Protein AF-A0A4P7WCA1-F1 (afdb_monomer)

Structure (mmCIF, N/CA/C/O backbone):
data_AF-A0A4P7WCA1-F1
#
_entry.id   AF-A0A4P7WCA1-F1
#
loop_
_atom_site.group_PDB
_atom_site.id
_atom_site.type_symbol
_atom_site.label_atom_id
_atom_site.label_alt_id
_atom_site.label_comp_id
_atom_site.label_asym_id
_atom_site.label_entity_id
_atom_site.label_seq_id
_atom_site.pdbx_PDB_ins_code
_atom_site.Cartn_x
_atom_site.Car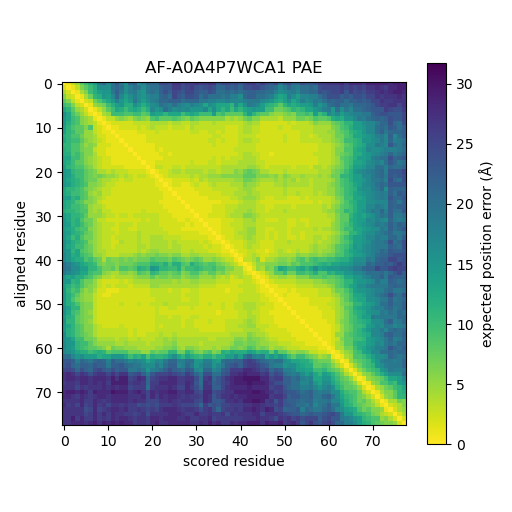tn_y
_atom_site.Cartn_z
_atom_site.occupancy
_atom_site.B_iso_or_equiv
_atom_site.auth_seq_id
_atom_site.auth_comp_id
_atom_site.auth_asym_id
_atom_site.auth_atom_id
_atom_site.pdbx_PDB_model_num
ATOM 1 N N . MET A 1 1 ? -16.709 6.730 -10.193 1.00 45.97 1 MET A N 1
ATOM 2 C CA . MET A 1 1 ? -15.274 6.828 -9.847 1.00 45.97 1 MET A CA 1
ATOM 3 C C . MET A 1 1 ? -15.045 8.179 -9.194 1.00 45.97 1 MET A C 1
ATOM 5 O O . MET A 1 1 ? -15.294 9.182 -9.844 1.00 45.97 1 MET A O 1
ATOM 9 N N . MET A 1 2 ? -14.667 8.224 -7.914 1.00 53.31 2 MET A N 1
ATOM 10 C CA . MET A 1 2 ? -14.266 9.484 -7.277 1.00 53.31 2 MET A CA 1
ATOM 11 C C . MET A 1 2 ? -12.806 9.759 -7.646 1.00 53.31 2 MET A C 1
ATOM 13 O O . MET A 1 2 ? -11.918 9.012 -7.250 1.00 53.31 2 MET A O 1
ATOM 17 N N . SER A 1 3 ? -12.587 10.788 -8.462 1.00 44.72 3 SER A N 1
ATOM 18 C CA . SER A 1 3 ? -11.265 11.326 -8.782 1.00 44.72 3 SER A CA 1
ATOM 19 C C . SER A 1 3 ? -10.902 12.345 -7.703 1.00 44.72 3 SER A C 1
ATOM 2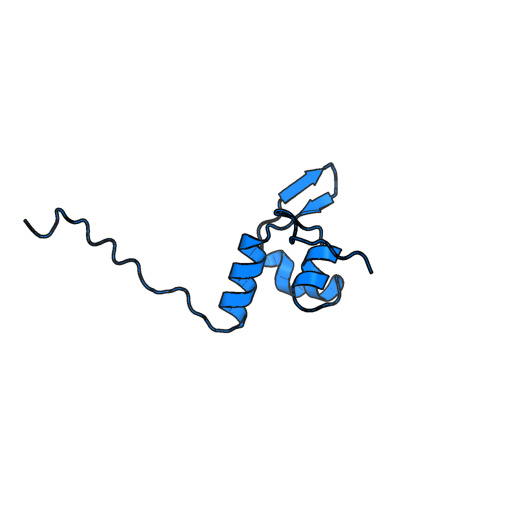1 O O . SER A 1 3 ? -11.613 13.335 -7.535 1.00 44.72 3 SER A O 1
ATOM 23 N N . PHE A 1 4 ? -9.840 12.086 -6.939 1.00 54.47 4 PHE A N 1
ATOM 24 C CA . PHE A 1 4 ? -9.262 13.078 -6.035 1.00 54.47 4 PHE A CA 1
ATOM 25 C C . PHE A 1 4 ? -8.156 13.813 -6.810 1.00 54.47 4 PHE A C 1
ATOM 27 O O . PHE A 1 4 ? -7.179 13.165 -7.186 1.00 54.47 4 PHE A O 1
ATOM 34 N N . PRO A 1 5 ? -8.289 15.129 -7.078 1.00 55.50 5 PRO A N 1
ATOM 35 C CA . PRO A 1 5 ? -7.353 15.882 -7.927 1.00 55.50 5 PRO A CA 1
ATOM 36 C C . PRO A 1 5 ? -5.931 15.920 -7.357 1.00 55.50 5 PRO A C 1
ATOM 38 O O . PRO A 1 5 ? -4.973 16.102 -8.100 1.00 55.50 5 PRO A O 1
ATOM 41 N N . PHE A 1 6 ? -5.795 15.679 -6.051 1.00 58.50 6 PHE A N 1
ATOM 42 C CA . PHE A 1 6 ? -4.535 15.373 -5.397 1.00 58.50 6 PHE A CA 1
ATOM 43 C C . PHE A 1 6 ? -4.754 14.192 -4.451 1.00 58.50 6 PHE A C 1
ATOM 45 O O . PHE A 1 6 ? -5.740 14.199 -3.703 1.00 58.50 6 PHE A O 1
ATOM 52 N N . PRO A 1 7 ? -3.872 13.179 -4.455 1.00 62.41 7 PRO A N 1
ATOM 53 C CA . PRO A 1 7 ? -3.911 12.136 -3.444 1.00 62.41 7 PRO A CA 1
ATOM 54 C C . PRO A 1 7 ? -3.850 12.786 -2.051 1.00 62.41 7 PRO A C 1
ATOM 56 O O . PRO A 1 7 ? -2.922 13.560 -1.794 1.00 62.41 7 PRO A O 1
ATOM 59 N N . PRO A 1 8 ? -4.823 12.521 -1.158 1.00 69.25 8 PRO A N 1
ATOM 60 C CA . PRO A 1 8 ? -4.800 13.088 0.181 1.00 69.25 8 PRO A CA 1
ATOM 61 C C . PRO A 1 8 ? -3.523 12.655 0.907 1.00 69.25 8 PRO A C 1
ATOM 63 O O . PRO A 1 8 ? -2.994 11.567 0.672 1.00 69.25 8 PRO A O 1
ATOM 66 N N . ALA A 1 9 ? -3.024 13.511 1.802 1.00 80.75 9 ALA A N 1
ATOM 67 C CA . ALA A 1 9 ? -1.795 13.230 2.548 1.00 80.75 9 ALA A CA 1
ATOM 68 C C . ALA A 1 9 ? -1.892 11.918 3.349 1.00 80.75 9 ALA A C 1
ATOM 70 O O . ALA A 1 9 ? -0.890 11.219 3.514 1.00 80.75 9 ALA A O 1
ATOM 71 N N . ILE A 1 10 ? -3.106 11.583 3.799 1.00 88.00 10 ILE A N 1
ATOM 72 C CA . ILE A 1 10 ? -3.458 10.328 4.457 1.00 88.00 10 ILE A CA 1
ATOM 73 C C . ILE A 1 10 ? -4.558 9.643 3.642 1.00 88.00 10 ILE A C 1
ATOM 75 O O . ILE A 1 10 ? -5.579 10.259 3.340 1.00 88.00 10 ILE A O 1
ATOM 79 N N . MET A 1 11 ? -4.359 8.364 3.335 1.00 89.75 11 MET A N 1
ATOM 80 C CA . MET A 1 11 ? -5.297 7.510 2.610 1.00 89.75 11 MET A CA 1
ATOM 81 C C . MET A 1 11 ? -5.823 6.396 3.505 1.00 89.75 11 MET A C 1
ATOM 83 O O . MET A 1 11 ? -5.065 5.817 4.283 1.00 89.75 11 MET A O 1
ATOM 87 N N . ASP A 1 12 ? -7.103 6.056 3.376 1.00 90.12 12 ASP A N 1
ATOM 88 C CA . ASP A 1 12 ? -7.625 4.818 3.959 1.00 90.12 12 ASP A CA 1
ATOM 89 C C . ASP A 1 12 ? -7.148 3.574 3.178 1.00 90.12 12 ASP A C 1
ATOM 91 O O . ASP A 1 12 ? -6.468 3.677 2.156 1.00 90.12 12 ASP A O 1
ATOM 95 N N . ILE A 1 13 ? -7.487 2.372 3.657 1.00 90.06 13 ILE A N 1
ATOM 96 C CA . ILE A 1 13 ? -7.069 1.108 3.020 1.00 90.06 13 ILE A CA 1
ATOM 97 C C . ILE A 1 13 ? -7.526 1.030 1.556 1.00 90.06 13 ILE A C 1
ATOM 99 O O . ILE A 1 13 ? -6.777 0.552 0.707 1.00 90.06 13 ILE A O 1
ATOM 103 N N . SER A 1 14 ? -8.746 1.475 1.253 1.00 89.06 14 SER A N 1
ATOM 104 C CA . SER A 1 14 ? -9.317 1.383 -0.093 1.00 89.06 14 SER A CA 1
ATOM 105 C C . SER A 1 14 ? -8.625 2.350 -1.051 1.00 89.06 14 SER A C 1
ATOM 107 O O . SER A 1 14 ? -8.270 1.970 -2.164 1.00 89.06 14 SER A O 1
ATOM 109 N N . GLN A 1 15 ? -8.383 3.580 -0.602 1.00 90.00 15 GLN A N 1
ATOM 110 C CA . GLN A 1 15 ? -7.649 4.601 -1.341 1.00 90.00 15 GLN A CA 1
ATOM 111 C C . GLN A 1 15 ? -6.191 4.195 -1.554 1.00 90.00 15 GLN A C 1
ATOM 113 O O . GLN A 1 15 ? -5.694 4.305 -2.670 1.00 90.00 15 GLN A O 1
ATOM 118 N N . ALA A 1 16 ? -5.521 3.672 -0.525 1.00 89.88 16 ALA A N 1
ATOM 119 C CA . ALA A 1 16 ? -4.139 3.213 -0.620 1.00 89.88 16 ALA A CA 1
ATOM 120 C C . ALA A 1 16 ? -4.003 2.010 -1.569 1.00 89.88 16 ALA 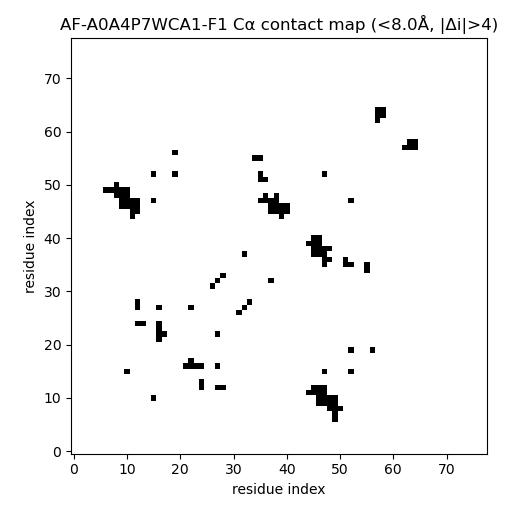A C 1
ATOM 122 O O . ALA A 1 16 ? -3.096 1.968 -2.397 1.00 89.88 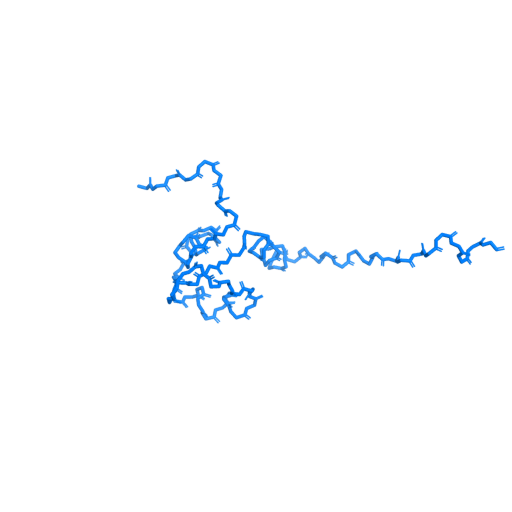16 ALA A O 1
ATOM 123 N N . ALA A 1 17 ? -4.932 1.052 -1.506 1.00 90.94 17 ALA A N 1
ATOM 124 C CA . ALA A 1 17 ? -4.960 -0.086 -2.421 1.00 90.94 17 ALA A CA 1
ATOM 125 C C . ALA A 1 17 ? -5.242 0.341 -3.875 1.00 90.94 17 ALA A C 1
ATOM 127 O O . ALA A 1 17 ? -4.629 -0.189 -4.803 1.00 90.94 17 ALA A O 1
ATOM 128 N N . PHE A 1 18 ? -6.112 1.338 -4.073 1.00 90.12 18 PHE A N 1
ATOM 129 C CA . PHE A 1 18 ? -6.339 1.948 -5.382 1.00 90.12 18 PHE A CA 1
ATOM 130 C C . PHE A 1 18 ? -5.084 2.661 -5.905 1.00 90.12 18 PHE A C 1
ATOM 132 O O . PHE A 1 18 ? -4.699 2.462 -7.056 1.00 90.12 18 PHE A O 1
ATOM 139 N N . TYR A 1 19 ? -4.412 3.426 -5.042 1.00 88.94 19 TYR A N 1
ATOM 140 C CA . TYR A 1 19 ? -3.202 4.182 -5.367 1.00 88.94 19 TYR A CA 1
ATOM 141 C C . TYR A 1 19 ? -2.041 3.285 -5.818 1.00 88.94 19 TYR A C 1
ATOM 143 O O . TYR A 1 19 ? -1.345 3.620 -6.770 1.00 88.94 19 TYR A O 1
ATOM 151 N N . LEU A 1 20 ? -1.877 2.108 -5.207 1.00 87.06 20 LEU A N 1
ATOM 152 C CA . LEU A 1 20 ? -0.836 1.131 -5.563 1.00 87.06 20 LEU A CA 1
ATOM 153 C C . LEU A 1 20 ? -1.138 0.314 -6.838 1.00 87.06 20 LEU A C 1
ATOM 155 O O . LEU A 1 20 ? -0.589 -0.772 -7.016 1.00 87.06 20 LEU A O 1
ATOM 159 N N . GLY A 1 21 ? -2.015 0.799 -7.722 1.00 87.31 21 GLY A N 1
ATOM 160 C CA . GLY A 1 21 ? -2.374 0.107 -8.965 1.00 87.31 21 GLY A CA 1
ATOM 161 C C . GLY A 1 21 ? -3.621 -0.771 -8.853 1.00 87.31 21 GLY A C 1
ATOM 162 O O . GLY A 1 21 ? -3.694 -1.821 -9.486 1.00 87.31 21 GLY A O 1
ATOM 163 N N . ASN A 1 22 ? -4.610 -0.344 -8.061 1.00 87.62 22 ASN A N 1
ATOM 164 C CA . ASN A 1 22 ? -5.908 -1.014 -7.922 1.00 87.62 22 ASN A CA 1
ATOM 165 C C . ASN A 1 22 ? -5.817 -2.479 -7.455 1.00 87.62 22 ASN A C 1
ATOM 167 O O . ASN A 1 22 ? -6.481 -3.373 -7.984 1.00 87.62 22 ASN A O 1
ATOM 171 N N . ILE A 1 23 ? -4.987 -2.728 -6.441 1.00 90.12 23 ILE A N 1
ATOM 172 C CA . ILE A 1 23 ? -4.859 -4.053 -5.829 1.00 90.12 23 ILE A CA 1
ATOM 173 C C . ILE A 1 23 ? -6.015 -4.337 -4.859 1.00 90.12 23 ILE A C 1
ATOM 175 O O . ILE A 1 23 ? -6.638 -3.432 -4.310 1.00 90.12 23 ILE A O 1
ATOM 179 N N . SER A 1 24 ? -6.297 -5.617 -4.598 1.00 93.31 24 SER A N 1
ATOM 180 C CA . SER A 1 24 ? -7.293 -6.003 -3.588 1.00 93.31 24 SER A CA 1
ATOM 181 C C . SER A 1 24 ? -6.884 -5.534 -2.187 1.00 93.31 24 SER A C 1
ATOM 183 O O . SER A 1 24 ? -5.725 -5.678 -1.788 1.00 93.31 24 SER A O 1
ATOM 185 N N . THR A 1 25 ? -7.852 -5.068 -1.394 1.00 91.00 25 THR A N 1
ATOM 186 C CA . THR A 1 25 ? -7.648 -4.666 0.010 1.00 91.00 25 THR A CA 1
ATOM 187 C C . THR A 1 25 ? -7.133 -5.815 0.883 1.00 91.00 25 THR A C 1
ATOM 189 O O . THR A 1 25 ? -6.390 -5.588 1.839 1.00 91.00 25 THR A O 1
ATOM 192 N N . VAL A 1 26 ? -7.461 -7.066 0.541 1.00 92.94 26 VAL A N 1
ATOM 193 C CA . VAL A 1 26 ? -6.934 -8.260 1.223 1.00 92.94 26 VAL A CA 1
ATOM 194 C C . VAL A 1 26 ? -5.440 -8.413 0.949 1.00 92.94 26 VAL A C 1
ATOM 196 O O . VAL A 1 26 ? -4.655 -8.643 1.869 1.00 92.94 26 VAL A O 1
ATOM 199 N N . THR A 1 27 ? -5.036 -8.251 -0.311 1.00 90.88 27 THR A N 1
ATOM 200 C CA . THR A 1 27 ? -3.628 -8.302 -0.718 1.00 90.88 27 THR A CA 1
ATOM 201 C C . THR A 1 27 ? -2.848 -7.149 -0.102 1.00 90.88 27 THR A C 1
ATOM 203 O O . THR A 1 27 ? -1.776 -7.381 0.453 1.00 90.88 27 THR A O 1
ATOM 206 N N . PHE A 1 28 ? -3.413 -5.938 -0.113 1.00 92.38 28 PHE A N 1
ATOM 207 C CA . PHE A 1 28 ? -2.833 -4.767 0.540 1.00 92.38 28 PHE A CA 1
ATOM 208 C C . PHE A 1 28 ? -2.562 -5.036 2.026 1.00 92.38 28 PHE A C 1
ATOM 210 O O . PHE A 1 28 ? -1.439 -4.858 2.494 1.00 92.38 28 PHE A O 1
ATOM 217 N N . ASN A 1 29 ? -3.552 -5.550 2.762 1.00 91.56 29 ASN A N 1
ATOM 218 C CA . ASN A 1 29 ? -3.407 -5.827 4.192 1.00 91.56 29 ASN A CA 1
ATOM 219 C C . ASN A 1 29 ? -2.357 -6.897 4.510 1.00 91.56 29 ASN A C 1
ATOM 221 O O . ASN A 1 29 ? -1.708 -6.818 5.550 1.00 91.56 29 ASN A O 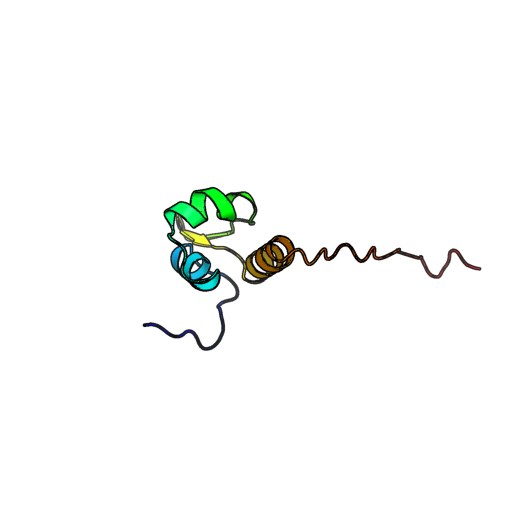1
ATOM 225 N N . LYS A 1 30 ? -2.187 -7.894 3.635 1.00 92.25 30 LYS A N 1
ATOM 226 C CA . LYS A 1 30 ? -1.217 -8.978 3.843 1.00 92.25 30 LYS A CA 1
ATOM 227 C C . LYS A 1 30 ? 0.202 -8.604 3.428 1.00 92.25 30 LYS A C 1
ATOM 229 O O . LYS A 1 30 ? 1.140 -9.023 4.093 1.00 92.25 30 LYS A O 1
ATOM 234 N N . LYS A 1 31 ? 0.360 -7.877 2.318 1.00 89.75 31 LYS A N 1
ATOM 235 C CA . LYS A 1 31 ? 1.665 -7.671 1.669 1.00 89.75 31 LYS A CA 1
ATOM 236 C C . LYS A 1 31 ? 2.229 -6.266 1.798 1.00 89.75 31 LYS A C 1
ATOM 238 O O . LYS A 1 31 ? 3.425 -6.109 1.631 1.00 89.75 31 LYS A O 1
ATOM 243 N N . VAL A 1 32 ? 1.395 -5.257 2.037 1.00 89.56 32 VAL A N 1
ATOM 244 C CA . VAL A 1 32 ? 1.819 -3.849 2.010 1.00 89.56 32 VAL A CA 1
ATOM 245 C C . VAL A 1 32 ? 1.676 -3.225 3.393 1.00 89.56 32 VAL A C 1
ATOM 247 O O . VAL A 1 32 ? 2.646 -2.725 3.951 1.00 89.56 32 VAL A O 1
ATOM 250 N N . ALA A 1 33 ? 0.491 -3.327 3.999 1.00 90.06 33 ALA A N 1
ATOM 251 C CA . ALA A 1 33 ? 0.193 -2.734 5.302 1.00 90.06 33 ALA A CA 1
ATOM 252 C C . ALA A 1 33 ? 1.166 -3.100 6.448 1.00 90.06 33 ALA A C 1
ATOM 254 O O . ALA A 1 33 ? 1.294 -2.277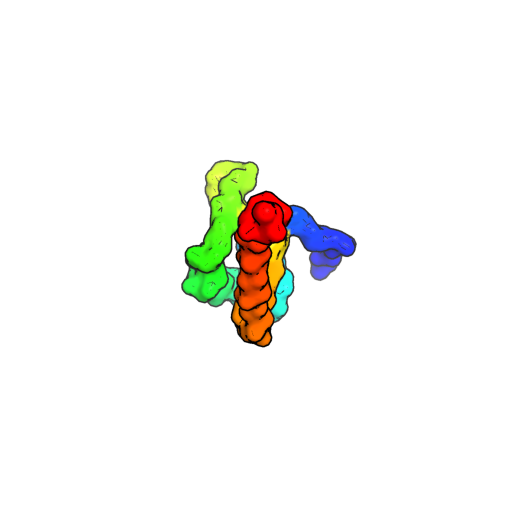 7.355 1.00 90.06 33 ALA A O 1
ATOM 255 N N . PRO A 1 34 ? 1.832 -4.277 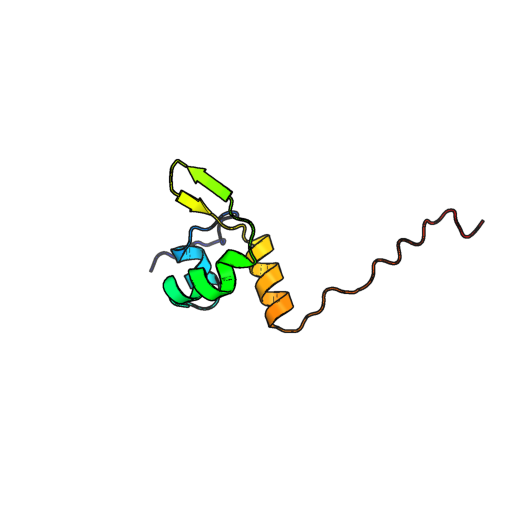6.478 1.00 90.25 34 PRO A N 1
ATOM 256 C CA . PRO A 1 34 ? 2.853 -4.579 7.487 1.00 90.25 34 PRO A CA 1
ATOM 257 C C . PRO A 1 34 ? 4.141 -3.754 7.355 1.00 90.25 34 PRO A C 1
ATOM 259 O O . PRO A 1 34 ? 4.842 -3.579 8.345 1.00 90.25 34 PRO A O 1
ATOM 262 N N . HIS A 1 35 ? 4.445 -3.245 6.158 1.00 89.00 35 HIS A N 1
ATOM 263 C CA . HIS A 1 35 ? 5.659 -2.469 5.873 1.00 89.00 35 HIS A CA 1
ATOM 264 C C . HIS A 1 35 ? 5.439 -0.955 5.971 1.00 89.00 35 HIS A C 1
ATOM 266 O O . HIS A 1 35 ? 6.388 -0.184 5.877 1.00 89.00 35 HIS A O 1
ATOM 272 N N . LEU A 1 36 ? 4.191 -0.523 6.152 1.00 89.88 36 LEU A N 1
ATOM 273 C CA . LEU A 1 36 ? 3.808 0.882 6.202 1.00 89.88 36 LEU A CA 1
ATOM 274 C C . LEU A 1 36 ? 3.476 1.315 7.627 1.00 89.88 36 LEU A C 1
ATOM 276 O O . LEU A 1 36 ? 2.943 0.541 8.430 1.00 89.88 36 LEU A O 1
ATOM 280 N N . ARG A 1 37 ? 3.698 2.597 7.925 1.00 88.75 37 ARG A N 1
ATOM 281 C CA . ARG A 1 37 ? 3.239 3.185 9.182 1.00 88.75 37 ARG A CA 1
ATOM 282 C C . ARG A 1 37 ? 1.718 3.346 9.154 1.00 88.75 37 ARG A C 1
ATOM 284 O O . ARG A 1 37 ? 1.151 3.967 8.257 1.00 88.75 37 ARG A O 1
ATOM 291 N N . LYS A 1 38 ? 1.062 2.803 10.178 1.00 90.19 38 LYS A N 1
ATOM 292 C CA . LYS A 1 38 ? -0.382 2.934 10.399 1.00 90.19 38 LYS A CA 1
ATOM 293 C C . LYS A 1 38 ? -0.657 4.164 11.257 1.00 90.19 38 LYS A C 1
ATOM 295 O O . LYS A 1 38 ? -0.125 4.272 12.359 1.00 90.19 38 LYS A O 1
ATOM 300 N N . ILE A 1 39 ? -1.508 5.060 10.773 1.00 88.56 39 ILE A N 1
ATOM 301 C CA . ILE A 1 39 ? -1.969 6.238 11.513 1.00 88.56 39 ILE A CA 1
ATOM 302 C C . ILE A 1 39 ? -3.413 6.013 11.934 1.00 88.56 39 ILE A C 1
ATOM 304 O O . ILE A 1 39 ? -4.254 5.662 11.111 1.00 88.56 39 ILE A O 1
ATOM 308 N N . ASN A 1 40 ? -3.723 6.224 13.210 1.00 88.56 40 ASN A N 1
ATOM 309 C CA . ASN A 1 40 ? -5.112 6.231 13.646 1.00 88.56 40 ASN A CA 1
ATOM 310 C C . ASN A 1 40 ? -5.741 7.580 13.272 1.00 88.56 40 ASN A C 1
ATOM 312 O O . ASN A 1 40 ? -5.337 8.608 13.808 1.00 88.56 40 ASN A O 1
ATOM 316 N N . ILE A 1 41 ? -6.687 7.580 12.331 1.00 79.81 41 ILE A N 1
ATOM 317 C CA . ILE A 1 41 ? -7.357 8.809 11.880 1.00 79.81 41 ILE A CA 1
ATOM 318 C C . ILE A 1 41 ? -8.519 9.143 12.820 1.00 79.81 41 ILE A C 1
ATOM 320 O O . ILE A 1 41 ? -8.704 10.296 13.195 1.00 79.81 41 ILE A O 1
ATOM 324 N N . ALA A 1 42 ? -9.322 8.135 13.174 1.00 78.06 42 ALA A N 1
ATOM 325 C CA . ALA A 1 42 ? -10.453 8.268 14.088 1.00 78.06 42 ALA A CA 1
ATOM 326 C C . ALA A 1 42 ? -11.004 6.886 14.471 1.00 78.06 42 ALA A C 1
ATOM 328 O O . ALA A 1 42 ? -11.415 6.098 13.610 1.00 78.06 42 ALA A O 1
ATOM 329 N N . GLY A 1 43 ? -11.086 6.606 15.774 1.00 80.50 43 GLY A N 1
ATOM 330 C CA . GLY A 1 43 ? -11.670 5.372 16.301 1.00 80.50 43 GLY A CA 1
ATOM 331 C C . GLY A 1 43 ? -10.957 4.117 15.789 1.00 80.50 43 GLY A C 1
ATOM 332 O O . GLY A 1 43 ? -9.816 3.852 16.157 1.00 80.50 43 GLY A O 1
ATOM 333 N N . ARG A 1 44 ? -11.654 3.330 14.957 1.00 77.19 44 ARG A N 1
ATOM 334 C CA . ARG A 1 44 ? -11.139 2.092 14.335 1.00 77.19 44 ARG A CA 1
ATOM 335 C C . ARG A 1 44 ? -10.583 2.296 12.917 1.00 77.19 44 ARG A C 1
ATOM 337 O O . ARG A 1 44 ? -10.230 1.316 12.265 1.00 77.19 44 ARG A O 1
ATOM 344 N N . ARG A 1 45 ? -10.553 3.531 12.401 1.00 81.88 45 ARG A N 1
ATOM 345 C CA . ARG A 1 45 ? -10.095 3.820 11.034 1.00 81.88 45 ARG A CA 1
ATOM 346 C C . ARG A 1 45 ? -8.590 4.049 11.006 1.00 81.88 45 ARG A C 1
ATOM 348 O O . ARG A 1 45 ? -8.079 4.967 11.645 1.00 81.88 45 ARG A O 1
ATOM 355 N N . VAL A 1 46 ? -7.910 3.227 10.216 1.00 88.81 46 VAL A N 1
ATOM 356 C CA . VAL A 1 46 ? -6.470 3.318 9.977 1.00 88.81 46 VAL A CA 1
ATOM 357 C C . VAL A 1 46 ? -6.212 3.994 8.637 1.00 88.81 46 VAL A C 1
ATOM 359 O O . VAL A 1 46 ? -6.850 3.666 7.637 1.00 88.81 46 VAL A O 1
ATOM 362 N N . GLY A 1 47 ? -5.265 4.924 8.647 1.00 90.62 47 GLY A N 1
ATOM 363 C CA . GLY A 1 47 ? -4.736 5.625 7.493 1.00 90.62 47 GLY A CA 1
ATOM 364 C C . GLY A 1 47 ? -3.276 5.306 7.226 1.00 90.62 47 GLY A C 1
ATOM 365 O O . GLY A 1 47 ? -2.539 4.903 8.127 1.00 90.62 47 GLY A O 1
ATOM 366 N N . PHE A 1 48 ? -2.862 5.558 5.992 1.00 91.69 48 PHE A N 1
ATOM 367 C CA . PHE A 1 48 ? -1.494 5.423 5.508 1.00 91.69 48 PHE A CA 1
ATOM 368 C C . PHE A 1 48 ? -1.063 6.733 4.862 1.00 91.69 48 PHE A C 1
ATOM 370 O O . PHE A 1 48 ? -1.844 7.361 4.147 1.00 91.69 48 PHE A O 1
ATOM 377 N N . LEU A 1 49 ? 0.173 7.157 5.116 1.00 90.94 49 LEU A N 1
ATOM 378 C CA . LEU A 1 49 ? 0.711 8.362 4.492 1.00 90.94 49 LEU A CA 1
ATOM 379 C C . LEU A 1 49 ? 1.049 8.101 3.031 1.00 90.94 49 LEU A C 1
ATOM 381 O O . LEU A 1 49 ? 1.657 7.082 2.702 1.00 90.94 49 LEU A O 1
ATOM 385 N N . LYS A 1 50 ? 0.765 9.084 2.173 1.00 90.00 50 LYS A N 1
ATOM 386 C CA . LYS A 1 50 ? 1.202 9.055 0.771 1.00 90.00 50 LYS A CA 1
ATOM 387 C C . LYS A 1 50 ? 2.716 8.839 0.654 1.00 90.00 50 LYS A C 1
ATOM 389 O O . LYS A 1 50 ? 3.150 8.018 -0.141 1.00 90.00 50 LYS A O 1
ATOM 394 N N 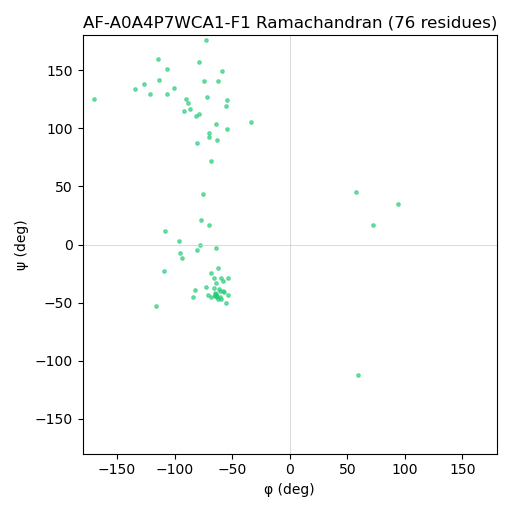. LYS A 1 51 ? 3.511 9.524 1.484 1.00 88.62 51 LYS A N 1
ATOM 395 C CA . LYS A 1 51 ? 4.981 9.417 1.476 1.00 88.62 51 LYS A CA 1
ATOM 396 C C . LYS A 1 51 ? 5.468 7.985 1.719 1.00 88.62 51 LYS A C 1
ATOM 398 O O . LYS A 1 51 ? 6.413 7.553 1.070 1.00 88.62 51 LYS A O 1
ATOM 403 N N . ASP A 1 52 ? 4.818 7.256 2.622 1.00 89.94 52 ASP A N 1
ATOM 404 C CA . ASP A 1 52 ? 5.202 5.876 2.931 1.00 89.94 52 ASP A CA 1
ATOM 405 C C . ASP A 1 52 ? 4.804 4.930 1.789 1.00 89.94 52 ASP A C 1
ATOM 407 O O . ASP A 1 52 ? 5.553 4.016 1.454 1.00 89.94 52 ASP A O 1
ATOM 411 N N . LEU A 1 53 ? 3.654 5.178 1.149 1.00 90.00 53 LEU A N 1
ATOM 412 C CA . LEU A 1 53 ? 3.235 4.455 -0.056 1.00 90.00 53 LEU A CA 1
ATOM 413 C C . LEU A 1 53 ? 4.197 4.703 -1.225 1.00 90.00 53 LEU A C 1
ATOM 415 O O . LEU A 1 53 ? 4.576 3.755 -1.907 1.00 90.00 53 LEU A O 1
ATOM 419 N N . ASP A 1 54 ? 4.627 5.949 -1.429 1.00 89.31 54 ASP A N 1
ATOM 420 C CA . ASP A 1 54 ? 5.611 6.305 -2.455 1.00 89.31 54 ASP A CA 1
ATOM 421 C C . ASP A 1 54 ? 6.960 5.627 -2.183 1.00 89.31 54 ASP A C 1
ATOM 423 O O . ASP A 1 54 ? 7.540 5.032 -3.088 1.00 89.31 54 ASP A O 1
ATOM 427 N N . ALA A 1 55 ? 7.432 5.648 -0.931 1.00 87.56 55 ALA A N 1
ATOM 428 C CA . ALA A 1 55 ? 8.662 4.965 -0.531 1.00 87.56 55 ALA A CA 1
ATOM 429 C C . ALA A 1 55 ? 8.574 3.447 -0.764 1.00 87.56 55 ALA A C 1
ATOM 431 O O . ALA A 1 55 ? 9.525 2.837 -1.251 1.00 87.56 55 ALA A O 1
ATOM 432 N N . PHE A 1 56 ? 7.417 2.841 -0.481 1.00 88.75 56 PHE A N 1
ATOM 433 C CA . PHE A 1 56 ? 7.169 1.432 -0.775 1.00 88.75 56 PHE A CA 1
ATOM 434 C C . PHE A 1 56 ? 7.196 1.140 -2.281 1.00 88.75 56 PHE A C 1
ATOM 436 O O . PHE A 1 56 ? 7.794 0.146 -2.685 1.00 88.75 56 PHE A O 1
ATOM 443 N N . ILE A 1 57 ? 6.593 1.996 -3.117 1.00 88.62 57 ILE A N 1
ATOM 444 C CA . ILE A 1 57 ? 6.652 1.855 -4.582 1.00 88.62 57 ILE A CA 1
ATOM 445 C C . ILE A 1 57 ? 8.097 1.961 -5.069 1.00 88.62 57 ILE A C 1
ATOM 447 O O . ILE A 1 57 ? 8.522 1.128 -5.863 1.00 88.62 57 ILE A O 1
ATOM 451 N N . MET A 1 58 ? 8.853 2.955 -4.597 1.00 86.19 58 MET A N 1
ATOM 452 C CA . MET A 1 58 ? 10.251 3.155 -4.993 1.00 86.19 58 MET A CA 1
ATOM 453 C C . MET A 1 58 ? 11.105 1.936 -4.641 1.00 86.19 58 MET A C 1
ATOM 455 O O . MET A 1 58 ? 11.793 1.399 -5.507 1.00 86.19 58 MET A O 1
ATOM 459 N N . HIS A 1 59 ? 10.967 1.427 -3.416 1.00 85.12 59 HIS A N 1
ATOM 460 C CA . HIS A 1 59 ? 11.628 0.196 -2.996 1.00 85.12 59 HIS A CA 1
ATOM 461 C C . HIS A 1 59 ? 11.195 -1.010 -3.850 1.00 85.12 59 HIS A C 1
ATOM 463 O O . HIS A 1 59 ? 12.029 -1.790 -4.300 1.00 85.12 59 HIS A O 1
ATOM 469 N N . ALA A 1 60 ? 9.894 -1.174 -4.120 1.00 82.88 60 ALA A N 1
ATOM 470 C CA . ALA A 1 60 ? 9.382 -2.267 -4.952 1.00 82.88 60 ALA A CA 1
ATOM 471 C C . ALA A 1 60 ? 9.836 -2.178 -6.421 1.00 82.88 60 ALA A C 1
ATOM 473 O O . ALA A 1 60 ? 9.969 -3.207 -7.080 1.00 82.88 60 ALA A O 1
ATOM 474 N N . ALA A 1 61 ? 10.091 -0.971 -6.926 1.00 82.50 61 ALA A N 1
ATOM 475 C CA . ALA A 1 61 ? 10.638 -0.729 -8.256 1.00 82.50 61 ALA A CA 1
ATOM 476 C C . ALA A 1 61 ? 12.157 -0.976 -8.337 1.00 82.50 61 ALA A C 1
ATOM 478 O O . ALA A 1 61 ? 12.736 -0.808 -9.409 1.00 82.50 61 ALA A O 1
ATOM 479 N N . GLY A 1 62 ? 12.807 -1.362 -7.231 1.00 77.38 62 GLY A N 1
ATOM 480 C CA . GLY A 1 62 ? 14.258 -1.540 -7.173 1.00 77.38 62 GLY A CA 1
ATOM 481 C C . GLY A 1 62 ? 15.029 -0.220 -7.204 1.00 77.38 62 GLY A C 1
ATOM 482 O O . GLY A 1 62 ? 16.226 -0.218 -7.476 1.00 77.38 62 GLY A O 1
ATOM 483 N N . VAL A 1 63 ? 14.355 0.905 -6.939 1.00 68.81 63 VAL A N 1
ATOM 484 C CA . VAL A 1 63 ? 15.015 2.191 -6.720 1.00 68.81 63 VAL A CA 1
ATOM 485 C C . VAL A 1 63 ? 15.512 2.187 -5.280 1.00 68.81 63 VAL A C 1
ATOM 487 O O . VAL A 1 63 ? 14.810 2.600 -4.355 1.00 68.81 63 VAL A O 1
ATOM 490 N N . ASP A 1 64 ? 16.721 1.666 -5.088 1.00 58.75 64 ASP A N 1
ATOM 491 C CA . ASP A 1 64 ? 17.439 1.813 -3.831 1.00 58.75 64 ASP A CA 1
ATOM 492 C C . ASP A 1 64 ? 17.737 3.301 -3.620 1.00 58.75 64 ASP A C 1
ATOM 494 O O . ASP A 1 64 ? 18.669 3.857 -4.192 1.00 58.75 64 ASP A O 1
ATOM 498 N N . LEU A 1 65 ? 16.978 3.953 -2.736 1.00 56.84 65 LEU A N 1
ATOM 499 C CA . LEU A 1 65 ? 17.320 5.280 -2.205 1.00 56.84 65 LEU A CA 1
ATOM 500 C C . LEU A 1 65 ? 18.539 5.226 -1.262 1.00 56.84 65 LEU A C 1
ATOM 502 O O . LEU A 1 65 ? 18.785 6.165 -0.509 1.00 56.84 65 LEU A O 1
ATOM 506 N N . SER A 1 66 ? 19.320 4.142 -1.300 1.00 53.81 66 SER A N 1
ATOM 507 C CA . SER A 1 66 ? 20.634 4.039 -0.670 1.00 53.81 66 SER A CA 1
ATOM 508 C C . SER A 1 66 ? 21.692 4.801 -1.480 1.00 53.81 66 SER A C 1
ATOM 510 O O . SER A 1 66 ? 22.821 4.350 -1.647 1.00 53.81 66 SER A O 1
ATOM 512 N N . GLU A 1 67 ? 21.369 6.006 -1.947 1.00 51.09 67 GLU A N 1
ATOM 513 C CA . GLU A 1 67 ? 22.407 7.023 -1.999 1.00 51.09 67 GLU A CA 1
ATOM 514 C C . GLU A 1 67 ? 22.688 7.374 -0.544 1.00 51.09 67 GLU A C 1
ATOM 516 O O . GLU A 1 67 ? 21.988 8.163 0.092 1.00 51.09 67 GLU A O 1
ATOM 521 N N . LYS A 1 68 ? 23.683 6.673 0.011 1.00 52.72 68 LYS A N 1
ATOM 522 C CA . LYS A 1 68 ? 24.430 7.096 1.187 1.00 52.72 68 LYS A CA 1
ATOM 523 C C . LYS A 1 68 ? 24.544 8.619 1.145 1.00 52.72 68 LYS A C 1
ATOM 525 O O . LYS A 1 68 ? 25.361 9.158 0.405 1.00 52.72 68 LYS A O 1
ATOM 530 N N . GLN A 1 69 ? 23.781 9.314 1.982 1.00 52.62 69 GLN A N 1
ATOM 531 C CA . GLN A 1 69 ? 24.293 10.552 2.536 1.00 52.62 69 GLN A CA 1
ATOM 532 C C . GLN A 1 69 ? 25.503 10.127 3.365 1.00 52.62 69 GLN A C 1
ATOM 534 O O . GLN A 1 69 ? 25.378 9.763 4.534 1.00 52.62 69 GLN A O 1
ATOM 539 N N . GLU A 1 70 ? 26.677 10.098 2.733 1.00 56.78 70 GLU A N 1
ATOM 540 C CA . GLU A 1 70 ? 27.904 10.379 3.455 1.00 56.78 70 GLU A CA 1
ATOM 541 C C . GLU A 1 70 ? 27.665 11.733 4.110 1.00 56.78 70 GLU A C 1
ATOM 543 O O . GLU A 1 70 ? 27.689 12.784 3.474 1.00 56.78 70 GLU A O 1
ATOM 548 N N . ASN A 1 71 ? 27.321 11.687 5.392 1.00 58.41 71 ASN A N 1
ATOM 549 C CA . ASN A 1 71 ? 27.401 12.830 6.270 1.00 58.41 71 ASN A CA 1
ATOM 550 C C . ASN A 1 71 ? 28.892 13.133 6.445 1.00 58.41 71 ASN A C 1
ATOM 552 O O . ASN A 1 71 ? 29.488 12.808 7.468 1.00 58.41 71 ASN A O 1
ATOM 556 N N . VAL A 1 72 ? 29.517 13.664 5.394 1.00 61.81 72 VAL A N 1
ATOM 557 C CA . VAL A 1 72 ? 30.793 14.351 5.511 1.00 61.81 72 VAL A CA 1
ATOM 558 C C . VAL A 1 72 ? 30.480 15.638 6.247 1.00 61.81 72 VAL A C 1
ATOM 560 O O . VAL A 1 72 ? 30.001 16.615 5.670 1.00 61.81 72 VAL A O 1
ATOM 563 N N . ASN A 1 73 ? 30.676 15.598 7.560 1.00 73.62 73 ASN A N 1
ATOM 564 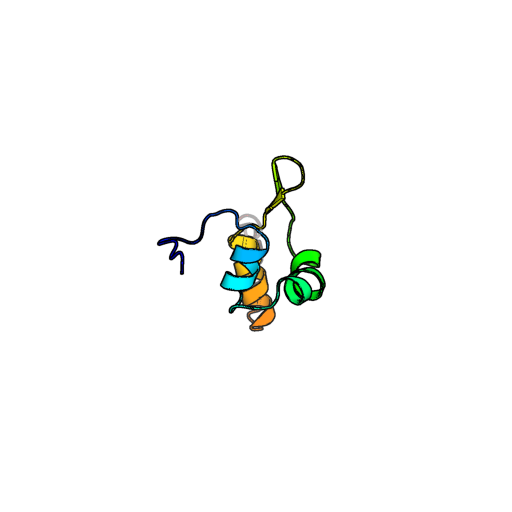C CA . ASN A 1 73 ? 30.665 16.789 8.378 1.00 73.62 73 ASN A CA 1
ATOM 565 C C . ASN A 1 73 ? 31.699 17.755 7.767 1.00 73.62 73 ASN A C 1
ATOM 567 O O . ASN A 1 73 ? 32.876 17.399 7.686 1.00 73.62 73 ASN A O 1
ATOM 571 N N . PRO A 1 74 ? 31.311 18.960 7.314 1.00 66.88 74 PRO A N 1
ATOM 572 C CA . PRO A 1 74 ? 32.221 19.880 6.623 1.00 66.88 74 PRO A CA 1
ATOM 573 C C . PRO A 1 74 ? 33.380 20.384 7.504 1.00 66.88 74 PRO A C 1
ATOM 575 O O . PRO A 1 74 ? 34.234 21.123 7.025 1.00 66.88 74 PRO A O 1
ATOM 578 N N . LEU A 1 75 ? 33.405 19.999 8.784 1.00 67.12 75 LEU A N 1
ATOM 579 C CA . LEU A 1 75 ? 34.450 20.308 9.757 1.00 67.12 75 LEU A CA 1
ATOM 580 C C . LEU A 1 75 ? 35.542 19.231 9.869 1.00 67.12 75 LEU A C 1
ATOM 582 O O . LEU A 1 75 ? 36.566 19.513 10.476 1.00 67.12 75 LEU A O 1
ATOM 586 N N . ASP A 1 76 ? 35.367 18.038 9.286 1.00 65.56 76 ASP A N 1
ATOM 587 C CA . ASP A 1 76 ? 36.363 16.951 9.381 1.00 65.56 76 ASP A CA 1
ATOM 588 C C . ASP A 1 76 ? 37.540 17.120 8.391 1.00 65.56 76 ASP A C 1
ATOM 590 O O . ASP A 1 76 ? 38.483 16.331 8.403 1.00 65.56 76 ASP A O 1
ATOM 594 N N . ALA A 1 77 ? 37.487 18.134 7.518 1.00 64.94 77 ALA A N 1
ATOM 595 C CA . ALA A 1 77 ? 38.481 18.414 6.474 1.00 64.94 77 ALA A CA 1
ATOM 596 C C . ALA A 1 77 ? 39.352 19.666 6.741 1.00 64.94 77 ALA A C 1
ATOM 598 O O . ALA A 1 77 ? 40.039 20.129 5.826 1.00 64.94 77 ALA A O 1
ATOM 599 N N . LEU A 1 78 ? 39.307 20.223 7.957 1.00 58.78 78 LEU A N 1
ATOM 600 C CA . LEU A 1 78 ? 40.170 21.316 8.440 1.00 58.78 78 LEU A CA 1
ATOM 601 C C . LEU A 1 78 ? 41.249 20.771 9.382 1.00 58.78 78 LEU A C 1
ATOM 603 O O . LEU A 1 78 ? 42.385 21.290 9.309 1.00 58.78 78 LEU A O 1
#

Radius of gyration: 16.75 Å; Cα contacts (8 Å, |Δi|>4): 66; chains: 1; bounding box: 55×30×26 Å

Nearest PDB structures (foldseek):
  5i44-assembly4_F-2  TM=6.998E-01  e=8.102E-02  Bacillus subtilis subsp. subtilis str. 168
  6ama-assembly1_B  TM=7.644E-01  e=3.267E-01  Streptomyces venezuelae
  5i44-assembly1_D  TM=6.699E-01  e=2.344E-01  Bacillus subtilis subsp. subtilis str. 168
  3ucs-assembly1_A  TM=6.900E-01  e=1.407E+00  Klebsiella pneumoniae 342
  4r4e-assembly1_A  TM=5.543E-01  e=4.650E+00  Bacillus subtilis subsp. subtilis str. 168

Sequence (78 aa):
MMSFPFPPAIMDISQAAFYLGNISTVTFNKKVAPHLRKINIAGRRVGFLKKDLDAFIMHAAGVDLSEKQENVNPLDAL

Mean predicted aligned error: 10.48 Å

Foldseek 3Di:
DDDDVDLPQKDFLQSLCVVLPNHDSVCCVVPPVVQFDWDCPDDPTTITGPVRSVVVVCVVVVVPPPPPPPPPPVVVVD

Solvent-accessible surface area (backbone atoms only — not comparable to full-atom values): 4961 Å² total; per-residue (Å²): 133,90,82,65,98,59,83,54,68,61,25,43,60,67,55,46,16,43,71,74,71,61,46,55,58,67,54,33,58,71,74,44,54,80,82,43,70,77,38,81,76,54,93,90,41,57,23,34,43,45,70,52,53,51,52,49,50,37,52,73,71,68,50,71,79,77,67,72,77,74,80,71,59,87,73,82,82,117

Secondary structure (DSSP, 8-state):
----SS--SEE-HHHHHHHTTS--HHHHHHHTTTTS-EEEEETTEEEEEHHHHHHHHHHHTT-----------TTTT-

pLDDT: mean 79.07, std 14.44, range [44.72, 93.31]